Protein AF-A0A0C3DHV7-F1 (afdb_monomer_lite)

pLDDT: mean 83.17, std 14.26, range [35.5, 95.88]

Organism: NCBI:txid1036808

Structure (mmCIF, N/CA/C/O backbone):
data_AF-A0A0C3DHV7-F1
#
_entry.id   AF-A0A0C3DHV7-F1
#
loop_
_atom_site.group_PDB
_atom_site.id
_atom_site.type_symbol
_atom_site.label_atom_id
_atom_site.label_alt_id
_atom_site.label_comp_id
_atom_site.label_asym_id
_atom_site.label_entity_id
_atom_site.label_seq_id
_atom_site.pdbx_PDB_ins_code
_atom_site.Cartn_x
_atom_site.Cartn_y
_atom_site.Cartn_z
_atom_site.occupancy
_atom_site.B_iso_or_equiv
_atom_site.auth_seq_id
_atom_site.auth_comp_id
_atom_site.auth_asym_id
_atom_site.auth_atom_id
_atom_site.pdbx_PDB_model_num
ATOM 1 N N . MET A 1 1 ? -24.528 2.628 13.264 1.00 40.16 1 MET A N 1
ATOM 2 C CA . MET A 1 1 ? -23.180 2.525 12.675 1.00 40.16 1 MET A CA 1
ATOM 3 C C . MET A 1 1 ? -23.241 3.137 11.291 1.00 40.16 1 MET A C 1
ATOM 5 O O . MET A 1 1 ? -23.960 2.614 10.444 1.00 40.16 1 MET A O 1
ATOM 9 N N . SER A 1 2 ? -22.616 4.296 11.100 1.00 40.22 2 SER A N 1
ATOM 10 C CA . SER A 1 2 ? -22.527 4.951 9.790 1.00 40.22 2 SER A CA 1
ATOM 11 C C . SER A 1 2 ? -21.462 4.257 8.935 1.00 40.22 2 SER A C 1
ATOM 13 O O . SER A 1 2 ? -20.523 3.662 9.459 1.00 40.22 2 SER A O 1
ATOM 15 N N . GLU A 1 3 ? -21.585 4.313 7.608 1.00 39.56 3 GLU A N 1
ATOM 16 C CA . GLU A 1 3 ? -20.594 3.728 6.686 1.00 39.56 3 GLU A CA 1
ATOM 17 C C . GLU A 1 3 ? -19.166 4.255 6.908 1.00 39.56 3 GLU A C 1
ATOM 19 O O . GLU A 1 3 ? -18.209 3.534 6.653 1.00 39.56 3 GLU A O 1
ATOM 24 N N . SER A 1 4 ? -19.019 5.453 7.485 1.00 50.19 4 SER A N 1
ATOM 25 C CA . SER A 1 4 ? -17.737 6.073 7.847 1.00 50.19 4 SER A CA 1
ATOM 26 C C . SER A 1 4 ? -16.924 5.324 8.914 1.00 50.19 4 SER A C 1
ATOM 28 O O . SER A 1 4 ? -15.765 5.665 9.135 1.00 50.19 4 SER A O 1
ATOM 30 N N . GLU A 1 5 ? -17.508 4.337 9.600 1.00 54.03 5 GLU A N 1
ATOM 31 C CA . GLU A 1 5 ? -16.832 3.542 10.638 1.00 54.03 5 GLU A CA 1
ATOM 32 C C . GLU A 1 5 ? -16.324 2.185 10.134 1.00 54.03 5 GLU A C 1
ATOM 34 O O . GLU A 1 5 ? -15.596 1.501 10.857 1.00 54.03 5 GLU A O 1
ATOM 39 N N . ARG A 1 6 ? -16.696 1.776 8.911 1.00 60.31 6 ARG A N 1
ATOM 40 C CA . ARG A 1 6 ? -16.280 0.491 8.345 1.00 60.31 6 ARG A CA 1
ATOM 41 C C . ARG A 1 6 ? -14.975 0.650 7.558 1.00 60.31 6 ARG A C 1
ATOM 43 O O . ARG A 1 6 ? -14.976 1.329 6.538 1.00 60.31 6 ARG A O 1
ATOM 50 N N . PRO A 1 7 ? -13.869 0.017 7.993 1.00 68.25 7 PRO A N 1
ATOM 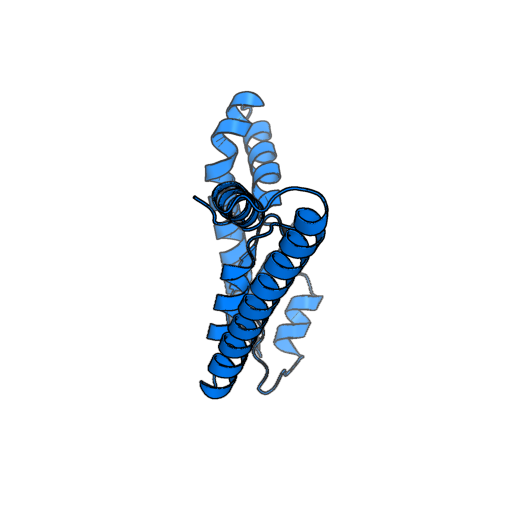51 C CA . PRO A 1 7 ? -12.610 0.069 7.255 1.00 68.25 7 PRO A CA 1
ATOM 52 C C . PRO A 1 7 ? -12.645 -0.738 5.945 1.00 68.25 7 PRO A C 1
ATOM 54 O O . PRO A 1 7 ? -11.798 -0.520 5.087 1.00 68.25 7 PRO A O 1
ATOM 57 N N . ILE A 1 8 ? -13.623 -1.638 5.790 1.00 78.50 8 ILE A N 1
ATOM 58 C CA . ILE A 1 8 ? -13.907 -2.409 4.574 1.00 78.50 8 ILE A CA 1
ATOM 59 C C . ILE A 1 8 ? -15.388 -2.242 4.243 1.00 78.50 8 ILE A C 1
ATOM 61 O O . ILE A 1 8 ? -16.237 -2.465 5.115 1.00 78.50 8 ILE A O 1
ATOM 65 N N . VAL A 1 9 ? -15.713 -1.867 3.006 1.00 82.00 9 VAL A N 1
ATOM 66 C CA . VAL A 1 9 ? -17.092 -1.834 2.515 1.00 82.00 9 VAL A CA 1
ATOM 67 C C . VAL A 1 9 ? -17.409 -3.092 1.699 1.00 82.00 9 VAL A C 1
ATOM 69 O O . VAL A 1 9 ? -16.552 -3.910 1.368 1.00 82.00 9 VAL A O 1
ATOM 72 N N . ALA A 1 10 ? -18.691 -3.290 1.385 1.00 86.25 10 ALA A N 1
ATOM 73 C CA . ALA A 1 10 ? -19.148 -4.497 0.690 1.00 86.25 10 ALA A CA 1
ATOM 74 C C . ALA A 1 10 ? -18.490 -4.688 -0.691 1.00 86.25 10 ALA A C 1
ATOM 76 O O . ALA A 1 10 ? -18.468 -5.797 -1.216 1.00 86.25 10 ALA A O 1
ATOM 77 N N . ALA A 1 11 ? -17.976 -3.613 -1.294 1.00 88.00 11 ALA A N 1
ATOM 78 C CA . ALA A 1 11 ? -17.303 -3.668 -2.582 1.00 88.00 11 ALA A CA 1
ATOM 79 C C . ALA A 1 11 ? -15.927 -4.347 -2.489 1.00 88.00 11 ALA A C 1
ATOM 81 O O . ALA A 1 11 ? -15.646 -5.217 -3.312 1.00 88.00 11 ALA A O 1
ATOM 82 N N . GLU A 1 12 ? -15.093 -4.010 -1.496 1.00 91.19 12 GLU A N 1
ATOM 83 C CA . GLU A 1 12 ? -13.788 -4.665 -1.341 1.00 91.19 12 GLU A CA 1
ATOM 84 C C . GLU A 1 12 ? -13.958 -6.133 -0.935 1.00 91.19 12 GLU A C 1
ATOM 86 O O . GLU A 1 12 ? -13.289 -7.004 -1.484 1.00 91.19 12 GLU A O 1
ATOM 91 N N . GLU A 1 13 ? -14.904 -6.440 -0.044 1.00 91.25 13 GLU A N 1
ATOM 92 C CA . GLU A 1 13 ? -15.183 -7.829 0.344 1.00 91.25 13 GLU A CA 1
ATOM 93 C C . GLU A 1 13 ? -15.666 -8.675 -0.847 1.00 91.25 13 GLU A C 1
ATOM 95 O O . GLU A 1 13 ? -15.221 -9.811 -1.027 1.00 91.25 13 GLU A O 1
ATOM 100 N N . ARG A 1 14 ? -16.529 -8.122 -1.713 1.00 93.56 14 ARG A N 1
ATOM 101 C CA . ARG A 1 14 ? -16.923 -8.790 -2.965 1.00 93.56 14 ARG A CA 1
ATOM 102 C C . ARG A 1 14 ? -15.744 -8.984 -3.900 1.00 93.56 14 ARG A C 1
ATOM 104 O O . ARG A 1 14 ? -15.621 -10.058 -4.480 1.00 93.56 14 ARG A O 1
ATOM 111 N N . PHE A 1 15 ? -14.863 -7.993 -4.028 1.00 95.25 15 PHE A N 1
ATOM 112 C CA . PHE A 1 15 ? -13.664 -8.123 -4.851 1.00 95.25 15 PHE A CA 1
ATOM 113 C C . PHE A 1 15 ? -12.835 -9.341 -4.421 1.00 95.25 15 PHE A C 1
ATOM 115 O O . PHE A 1 15 ? -12.576 -10.213 -5.245 1.00 95.25 15 PHE A O 1
ATOM 122 N N . PHE A 1 16 ? -12.513 -9.473 -3.132 1.00 95.81 16 PHE A N 1
ATOM 123 C CA . PHE A 1 16 ? -11.692 -10.586 -2.641 1.00 95.81 16 PHE A CA 1
ATOM 124 C C . PHE A 1 16 ? -12.424 -11.941 -2.583 1.00 95.81 16 PHE A C 1
ATOM 126 O O . PHE A 1 16 ? -11.785 -12.979 -2.428 1.00 95.81 16 PHE A O 1
ATOM 133 N N . ASN A 1 17 ? -13.750 -11.988 -2.744 1.00 95.25 17 ASN A N 1
ATOM 134 C CA . ASN A 1 17 ? -14.503 -13.249 -2.796 1.00 95.25 17 ASN A CA 1
ATOM 135 C C . ASN A 1 17 ? -14.878 -13.701 -4.213 1.00 95.25 17 ASN A C 1
ATOM 137 O O . ASN A 1 17 ? -14.939 -14.902 -4.486 1.00 95.25 17 ASN A O 1
ATOM 141 N N . GLU A 1 18 ? -15.137 -12.759 -5.114 1.00 95.69 18 GLU A N 1
ATOM 142 C CA . GLU A 1 18 ? -15.706 -13.030 -6.437 1.00 95.69 18 GLU A CA 1
ATOM 143 C C . GLU A 1 18 ? -14.690 -12.809 -7.566 1.00 95.69 18 GLU A C 1
ATOM 145 O O . GLU A 1 18 ? -14.760 -13.490 -8.591 1.00 95.69 18 GLU A O 1
ATOM 150 N N . CYS A 1 19 ? -13.722 -11.903 -7.389 1.00 93.50 19 CYS A N 1
ATOM 151 C CA . CYS A 1 19 ? -12.742 -11.573 -8.419 1.00 93.50 19 CYS A CA 1
ATOM 152 C C . CYS A 1 19 ? -11.520 -12.495 -8.335 1.00 93.50 19 CYS A C 1
ATOM 154 O O . CYS A 1 19 ? -10.626 -12.309 -7.513 1.00 93.50 19 CYS A O 1
ATOM 156 N N . ASN A 1 20 ? -11.455 -13.479 -9.230 1.00 91.19 20 ASN A N 1
ATOM 157 C CA . ASN A 1 20 ? -10.245 -14.270 -9.409 1.00 91.19 20 ASN A CA 1
ATOM 158 C C . ASN A 1 20 ? -9.230 -13.490 -10.253 1.00 91.19 20 ASN A C 1
ATOM 160 O O . ASN A 1 20 ? -9.362 -13.422 -11.476 1.00 91.19 20 ASN A O 1
ATOM 164 N N . THR A 1 21 ? -8.191 -12.951 -9.619 1.00 88.75 21 THR A N 1
ATOM 165 C CA . THR A 1 21 ? -7.087 -12.268 -10.315 1.00 88.75 21 THR A CA 1
ATOM 166 C C . THR A 1 21 ? -6.077 -13.234 -10.946 1.00 88.75 21 THR A C 1
ATOM 168 O O . THR A 1 21 ? -5.085 -12.800 -11.535 1.00 88.75 21 THR A O 1
ATOM 171 N N . ALA A 1 22 ? -6.345 -14.543 -10.869 1.00 88.38 22 ALA A N 1
ATOM 172 C CA . ALA A 1 22 ? -5.512 -15.631 -11.357 1.00 88.38 22 ALA A CA 1
ATOM 173 C C . ALA A 1 22 ? -4.084 -15.558 -10.796 1.00 88.38 22 ALA A C 1
ATOM 175 O O . ALA A 1 22 ? -3.847 -15.971 -9.666 1.00 88.38 22 ALA A O 1
ATOM 176 N N . HIS A 1 23 ? -3.144 -15.035 -11.581 1.00 85.56 23 HIS A N 1
ATOM 177 C CA . HIS A 1 23 ? -1.726 -14.950 -11.223 1.00 85.56 23 HIS A CA 1
ATOM 178 C C . HIS A 1 23 ? -1.280 -13.531 -10.851 1.00 85.56 23 HIS A C 1
ATOM 180 O O . HIS A 1 23 ? -0.103 -13.313 -10.584 1.00 85.56 23 HIS A O 1
ATOM 186 N N . VAL A 1 24 ? -2.193 -12.554 -10.847 1.00 90.50 24 VAL A N 1
ATOM 187 C CA . VAL A 1 24 ? -1.869 -11.172 -10.479 1.00 90.50 24 VAL A CA 1
ATOM 188 C C . VAL A 1 24 ? -2.059 -10.999 -8.967 1.00 90.50 24 VAL A C 1
ATOM 190 O O . VAL A 1 24 ? -3.200 -11.080 -8.497 1.00 90.50 24 VAL A O 1
ATOM 193 N N . PRO A 1 25 ? -0.985 -10.757 -8.187 1.00 93.44 25 PRO A N 1
ATOM 194 C CA . PRO A 1 25 ? -1.104 -10.528 -6.755 1.00 93.44 25 PRO A CA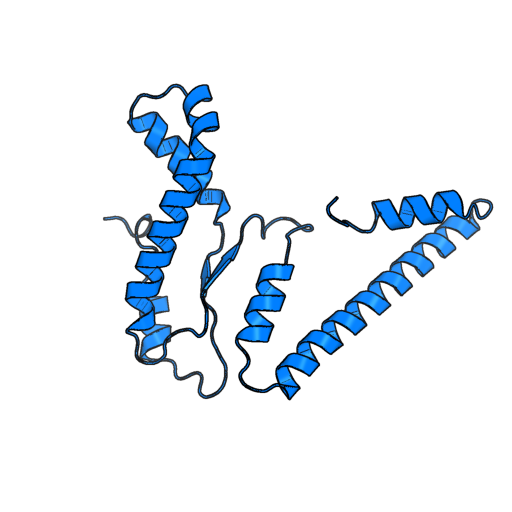 1
ATOM 195 C C . PRO A 1 25 ? -1.785 -9.185 -6.488 1.00 93.44 25 PRO A C 1
ATOM 197 O O . PRO A 1 25 ? -1.534 -8.191 -7.171 1.00 93.44 25 PRO A O 1
ATOM 200 N N . VAL A 1 26 ? -2.629 -9.148 -5.460 1.00 95.50 26 VAL A N 1
ATOM 201 C CA . VAL A 1 26 ? -3.285 -7.921 -5.000 1.00 95.50 26 VAL A CA 1
ATOM 202 C C . VAL A 1 26 ? -2.718 -7.544 -3.644 1.00 95.50 26 VAL A C 1
ATOM 204 O O . VAL A 1 26 ? -2.672 -8.376 -2.743 1.00 95.50 26 VAL A O 1
ATOM 207 N N . ILE A 1 27 ? -2.314 -6.288 -3.489 1.00 95.81 27 ILE A N 1
ATOM 208 C CA . ILE A 1 27 ? -1.934 -5.710 -2.198 1.00 95.81 27 ILE A CA 1
ATOM 209 C C . ILE A 1 27 ? -3.034 -4.764 -1.726 1.00 95.81 27 ILE A C 1
ATOM 211 O O . ILE A 1 27 ? -3.623 -4.034 -2.524 1.00 95.81 27 ILE A O 1
ATOM 215 N N . VAL A 1 28 ? -3.314 -4.762 -0.427 1.00 95.06 28 VAL A N 1
ATOM 216 C CA . VAL A 1 28 ? -4.249 -3.809 0.178 1.00 95.06 28 VAL A CA 1
ATOM 217 C C . VAL A 1 28 ? -3.475 -2.579 0.613 1.00 95.06 28 VAL A C 1
ATOM 219 O O . VAL A 1 28 ? -2.572 -2.664 1.444 1.00 95.06 28 VAL A O 1
ATOM 222 N N . LEU A 1 29 ? -3.853 -1.425 0.067 1.00 92.88 29 LEU A N 1
ATOM 223 C CA . LEU A 1 29 ? -3.253 -0.144 0.408 1.00 92.88 29 LEU A CA 1
ATOM 224 C C . LEU A 1 29 ? -4.215 0.684 1.261 1.00 92.88 29 LEU A C 1
ATOM 226 O O . LEU A 1 29 ? -5.228 1.186 0.771 1.00 92.88 29 LEU A O 1
ATOM 230 N N . LEU A 1 30 ? -3.872 0.874 2.532 1.00 90.50 30 LEU A N 1
ATOM 231 C CA . LEU A 1 30 ? -4.565 1.812 3.400 1.00 90.50 30 LEU A CA 1
ATOM 232 C C . LEU A 1 30 ? -4.057 3.217 3.088 1.00 90.50 30 LEU A C 1
ATOM 234 O O . LEU A 1 30 ? -2.949 3.607 3.466 1.00 90.50 30 LEU A O 1
ATOM 238 N N . THR A 1 31 ? -4.889 3.967 2.375 1.00 84.44 31 THR A N 1
ATOM 239 C CA . THR A 1 31 ? -4.632 5.376 2.083 1.00 84.44 31 THR A CA 1
ATOM 240 C C . THR A 1 31 ? -5.072 6.252 3.258 1.00 84.44 31 THR A C 1
ATOM 242 O O . THR A 1 31 ? -5.996 5.901 3.992 1.00 84.44 31 THR A O 1
ATOM 245 N N . LYS A 1 32 ? -4.432 7.417 3.418 1.00 82.19 32 LYS A N 1
ATOM 246 C CA . LYS A 1 32 ? -4.746 8.413 4.461 1.00 82.19 32 LYS A CA 1
ATOM 247 C C . LYS A 1 32 ? -4.483 7.931 5.890 1.00 82.19 32 LYS A C 1
ATOM 249 O O . LYS A 1 32 ? -5.243 8.251 6.803 1.00 82.19 32 LYS A O 1
ATOM 254 N N . ALA A 1 33 ? -3.403 7.188 6.114 1.00 82.19 33 ALA A N 1
ATOM 255 C CA . ALA A 1 33 ? -3.015 6.806 7.472 1.00 82.19 33 ALA A CA 1
ATOM 256 C C . ALA A 1 33 ? -2.718 8.024 8.374 1.00 82.19 33 ALA A C 1
ATOM 258 O O . ALA A 1 33 ? -2.901 7.957 9.587 1.00 82.19 33 ALA A O 1
ATOM 259 N N . ASP A 1 34 ? -2.376 9.172 7.786 1.00 83.25 34 ASP A N 1
ATOM 260 C CA . ASP A 1 34 ? -2.271 10.473 8.455 1.00 83.25 34 ASP A CA 1
ATOM 261 C C . ASP A 1 34 ? -3.601 10.985 9.039 1.00 83.25 34 ASP A C 1
ATOM 263 O O . ASP A 1 34 ? -3.599 11.740 10.009 1.00 83.25 34 ASP A O 1
ATOM 267 N N . ALA A 1 35 ? -4.754 10.518 8.547 1.00 85.50 35 ALA A N 1
ATOM 268 C CA . ALA A 1 35 ? -6.049 10.865 9.136 1.00 85.50 35 ALA A CA 1
ATOM 269 C C . ALA A 1 35 ? -6.251 10.269 10.544 1.00 85.50 35 ALA A C 1
ATOM 271 O O . ALA A 1 35 ? -7.111 10.743 11.293 1.00 85.50 35 ALA A O 1
ATOM 272 N N . MET A 1 36 ? -5.460 9.258 10.931 1.00 88.69 36 MET A N 1
ATOM 273 C CA . MET A 1 36 ? -5.550 8.641 12.260 1.00 88.69 36 MET A CA 1
ATOM 274 C C . MET A 1 36 ? -5.159 9.612 13.373 1.00 88.69 36 MET A C 1
ATOM 276 O O . MET A 1 36 ? -5.705 9.517 14.468 1.00 88.69 36 MET A O 1
ATOM 280 N N . GLU A 1 37 ? -4.294 10.589 13.091 1.00 88.62 37 GLU A N 1
ATOM 281 C CA . GLU A 1 37 ? -3.929 11.631 14.054 1.00 88.62 37 GLU A CA 1
ATOM 282 C C . GLU A 1 37 ? -5.117 12.544 14.370 1.00 88.62 37 GLU A C 1
ATOM 284 O O . GLU A 1 37 ? -5.423 12.784 15.535 1.00 88.62 37 GLU A O 1
ATOM 289 N N . GLY A 1 38 ? -5.871 12.966 13.351 1.00 88.50 38 GLY A N 1
ATOM 290 C CA . GLY A 1 38 ? -7.099 13.740 13.554 1.00 88.50 38 GLY A CA 1
ATOM 291 C C . GLY A 1 38 ? -8.144 12.974 14.372 1.00 88.50 38 GLY A C 1
ATOM 292 O O . GLY A 1 38 ? -8.781 13.544 15.259 1.00 88.50 38 GLY A O 1
ATOM 293 N N . LYS A 1 39 ? -8.275 11.664 14.127 1.00 88.50 39 LYS A N 1
ATOM 294 C CA . LYS A 1 39 ? -9.160 10.788 14.907 1.00 88.50 39 LYS A CA 1
ATOM 295 C C . LYS A 1 39 ? -8.693 10.643 16.359 1.00 88.50 39 LYS A C 1
ATOM 297 O O . LYS A 1 39 ? -9.521 10.725 17.261 1.00 88.50 39 LYS A O 1
ATOM 302 N N . ALA A 1 40 ? -7.390 10.476 16.582 1.00 92.19 40 ALA A N 1
ATOM 303 C CA . ALA A 1 40 ? -6.796 10.401 17.913 1.00 92.19 40 ALA A CA 1
ATOM 304 C C . ALA A 1 40 ? -7.006 11.698 18.709 1.00 92.19 40 ALA A C 1
ATOM 306 O O . ALA A 1 40 ? -7.415 11.646 19.865 1.00 92.19 40 ALA A O 1
ATOM 307 N N . ILE A 1 41 ? -6.810 12.864 18.079 1.00 92.06 41 ILE A N 1
ATOM 308 C CA . ILE A 1 41 ? -7.103 14.163 18.703 1.00 92.06 41 ILE A CA 1
ATOM 309 C C . ILE A 1 41 ? -8.575 14.231 19.117 1.00 92.06 41 ILE A C 1
ATOM 311 O O . ILE A 1 41 ? -8.862 14.632 20.241 1.00 92.06 41 ILE A O 1
ATOM 315 N N . GLY A 1 42 ? -9.500 13.830 18.237 1.00 92.00 42 GLY A N 1
ATOM 316 C CA . GLY A 1 42 ? -10.931 13.787 18.549 1.00 92.00 42 GLY A CA 1
ATOM 317 C C . GLY A 1 42 ? -11.237 12.936 19.783 1.00 92.00 42 GLY A C 1
ATOM 318 O O . GLY A 1 42 ? -11.878 13.420 20.709 1.00 92.00 42 GLY A O 1
ATOM 319 N N . GLN A 1 43 ? -10.690 11.719 19.849 1.00 92.62 43 GLN A N 1
ATOM 320 C CA . GLN A 1 43 ? -10.877 10.824 20.998 1.00 92.62 43 GLN A CA 1
ATOM 321 C C . GLN A 1 43 ? -10.331 11.417 22.304 1.00 92.62 43 GLN A C 1
ATOM 323 O O . GLN A 1 43 ? -11.044 11.461 23.301 1.00 92.62 43 GLN A O 1
ATOM 328 N N . LEU A 1 44 ? -9.110 11.960 22.293 1.00 93.75 44 LEU A N 1
ATOM 329 C CA . LEU A 1 44 ? -8.518 12.596 23.479 1.00 93.75 44 LEU A CA 1
ATOM 330 C C . LEU A 1 44 ? -9.320 13.826 23.936 1.00 93.75 44 LEU A C 1
ATOM 332 O O . LEU A 1 44 ? -9.425 14.108 25.130 1.00 93.75 44 LEU A O 1
ATOM 336 N N . ARG A 1 45 ? -9.909 14.570 22.992 1.00 94.50 45 ARG A N 1
ATOM 337 C CA . ARG A 1 45 ? -10.798 15.702 23.291 1.00 94.50 45 ARG A CA 1
ATOM 338 C C . ARG A 1 45 ? -12.095 15.249 23.951 1.00 94.50 45 ARG A C 1
ATOM 340 O O . ARG A 1 45 ? -12.529 15.906 24.897 1.00 94.50 45 ARG A O 1
ATOM 347 N N . ASP A 1 46 ? -12.674 14.150 23.483 1.00 94.06 46 ASP A N 1
ATOM 348 C CA . ASP A 1 46 ? -13.887 13.559 24.057 1.00 94.06 46 ASP A CA 1
ATOM 349 C C . ASP A 1 46 ? -13.631 12.993 25.468 1.00 94.06 46 ASP A C 1
ATOM 351 O O . ASP A 1 46 ? -14.510 13.046 26.327 1.00 94.06 46 ASP A O 1
ATOM 355 N N . GLU A 1 47 ? -12.399 12.555 25.751 1.00 93.00 47 GLU A N 1
ATOM 356 C CA . GLU A 1 47 ? -11.919 12.170 27.090 1.00 93.00 47 GLU A CA 1
ATOM 357 C C . GLU A 1 47 ? -11.639 13.371 28.020 1.00 93.00 47 GLU A C 1
ATOM 359 O O . GLU A 1 47 ? -11.280 13.199 29.186 1.00 93.00 47 GLU A O 1
ATOM 364 N N . GLY A 1 48 ? -11.831 14.604 27.536 1.00 92.31 48 GLY A N 1
ATOM 365 C CA . GLY A 1 48 ? -11.722 15.835 28.325 1.00 92.31 48 GLY A CA 1
ATOM 366 C C . GLY A 1 48 ? -10.345 16.503 28.297 1.00 92.31 48 GLY A C 1
ATOM 367 O O . GLY A 1 48 ? -10.147 17.517 28.971 1.00 92.31 48 GLY A O 1
ATOM 368 N N . MET A 1 49 ? -9.400 15.992 27.506 1.00 93.88 49 MET A N 1
ATOM 369 C CA . MET A 1 49 ? -8.059 16.564 27.391 1.00 93.88 49 MET A CA 1
ATOM 370 C C . MET A 1 49 ? -8.094 17.934 26.685 1.00 93.88 49 MET A C 1
ATOM 372 O O . MET A 1 49 ? -8.879 18.182 25.756 1.00 93.88 49 MET A O 1
ATOM 376 N N . GLN A 1 50 ? -7.238 18.875 27.102 1.00 94.69 50 GLN A N 1
ATOM 377 C CA . GLN A 1 50 ? -7.142 20.166 26.413 1.00 94.69 50 GLN A CA 1
ATOM 378 C C . GLN A 1 50 ? -6.543 19.992 25.015 1.00 94.69 50 GLN A C 1
ATOM 380 O O . GLN A 1 50 ? -5.723 19.111 24.793 1.00 94.69 50 GLN A O 1
ATOM 385 N N . MET A 1 51 ? -6.897 20.864 24.062 1.00 92.38 51 MET A N 1
ATOM 386 C CA . MET A 1 51 ? -6.451 20.732 22.663 1.00 92.38 51 MET A CA 1
ATOM 387 C C . MET A 1 51 ? -4.931 20.586 22.521 1.00 92.38 51 MET A C 1
ATOM 389 O O . MET A 1 51 ? -4.456 19.755 21.755 1.00 92.38 51 MET A O 1
ATOM 393 N N . LYS A 1 52 ? -4.165 21.369 23.287 1.00 92.88 52 LYS A N 1
ATOM 394 C CA . LYS A 1 52 ? -2.701 21.331 23.250 1.00 92.88 52 LYS A CA 1
ATOM 395 C C . LYS A 1 52 ? -2.142 19.995 23.751 1.00 92.88 52 LYS A C 1
ATOM 397 O O . LYS A 1 52 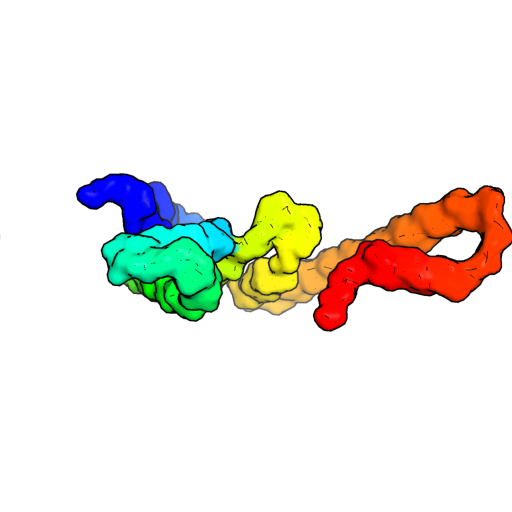? -1.199 19.477 23.169 1.00 92.88 52 LYS A O 1
ATOM 402 N N . GLU A 1 53 ? -2.721 19.449 24.814 1.00 90.69 53 GLU A N 1
ATOM 403 C CA . GLU A 1 53 ? -2.335 18.151 25.377 1.00 90.69 53 GLU A CA 1
ATOM 404 C C . GLU A 1 53 ? -2.749 17.010 24.439 1.00 90.69 53 GLU A C 1
ATOM 406 O O . GLU A 1 53 ? -1.943 16.126 24.159 1.00 90.69 53 GLU A O 1
ATOM 411 N N . ALA A 1 54 ? -3.952 17.092 23.860 1.00 92.00 54 ALA A N 1
ATOM 412 C CA . ALA A 1 54 ? -4.464 16.125 22.897 1.00 92.00 54 ALA A CA 1
ATOM 413 C C . ALA A 1 54 ? -3.573 16.042 21.650 1.00 92.00 54 ALA A C 1
ATOM 415 O O . ALA A 1 54 ? -3.225 14.950 21.223 1.00 92.00 54 ALA A O 1
ATOM 416 N N . MET A 1 55 ? -3.135 17.181 21.101 1.00 90.75 55 MET A N 1
ATOM 417 C CA . MET A 1 55 ? -2.184 17.204 19.982 1.00 90.75 55 MET A CA 1
ATOM 418 C C . MET A 1 55 ? -0.842 16.546 20.334 1.00 90.75 55 MET A C 1
ATOM 420 O O . MET A 1 55 ? -0.282 15.831 19.512 1.00 90.75 55 MET A O 1
ATOM 424 N N . LEU A 1 56 ? -0.329 16.756 21.551 1.00 91.06 56 LEU A N 1
ATOM 425 C CA . LEU A 1 56 ? 0.935 16.152 21.990 1.00 91.06 56 LEU A CA 1
ATOM 426 C C . LEU A 1 56 ? 0.819 14.633 22.192 1.00 91.06 56 LEU A C 1
ATOM 428 O O . LEU A 1 56 ? 1.772 13.907 21.919 1.00 91.06 56 LEU A O 1
ATOM 432 N N . GLY A 1 57 ? -0.336 14.154 22.663 1.00 88.44 57 GLY A N 1
ATOM 433 C CA . GLY A 1 57 ? -0.607 12.730 22.881 1.00 88.44 57 GLY A CA 1
ATOM 434 C C . GLY A 1 57 ? -1.106 11.972 21.646 1.00 88.44 57 GLY A C 1
ATOM 435 O O . GLY A 1 57 ? -1.054 10.745 21.623 1.00 88.44 57 GLY A O 1
ATOM 436 N N . ALA A 1 58 ? -1.572 12.672 20.608 1.00 91.69 58 ALA A N 1
ATOM 437 C CA . ALA A 1 58 ? -2.273 12.060 19.481 1.00 91.69 58 ALA A CA 1
ATOM 438 C C . ALA A 1 58 ? -1.426 11.064 18.688 1.00 91.69 58 ALA A C 1
ATOM 440 O O . ALA A 1 58 ? -1.966 10.080 18.193 1.00 91.69 58 ALA A O 1
ATOM 441 N N . GLY A 1 59 ? -0.114 11.283 18.578 1.00 90.19 59 GLY A N 1
ATOM 442 C CA . GLY A 1 59 ? 0.755 10.438 17.757 1.00 90.19 59 GLY A CA 1
ATOM 443 C C . GLY A 1 59 ? 0.775 8.969 18.197 1.00 90.19 59 GLY A C 1
ATOM 444 O O . GLY A 1 59 ? 0.648 8.074 17.362 1.00 90.19 59 GLY A O 1
ATOM 445 N N . SER A 1 60 ? 0.887 8.696 19.502 1.00 89.94 60 SER A N 1
ATOM 446 C CA . SER A 1 60 ? 0.916 7.316 20.013 1.00 89.94 60 SER A CA 1
ATOM 447 C C . SER A 1 60 ? -0.439 6.625 19.857 1.00 89.94 60 SER A C 1
ATOM 449 O O . SER A 1 60 ? -0.497 5.477 19.413 1.00 89.94 60 SER A O 1
ATOM 451 N N . LEU A 1 61 ? -1.526 7.342 20.148 1.00 92.06 61 LEU A N 1
ATOM 452 C CA . LEU A 1 61 ? -2.884 6.839 19.972 1.00 92.06 61 LEU A CA 1
ATOM 453 C C . LEU A 1 61 ? -3.205 6.605 18.487 1.00 92.06 61 LEU A C 1
ATOM 455 O O . LEU A 1 61 ? -3.797 5.589 18.140 1.00 92.06 61 LEU A O 1
ATOM 459 N N . ALA A 1 62 ? -2.750 7.473 17.584 1.00 91.31 62 ALA A N 1
ATOM 460 C CA . ALA A 1 62 ? -2.931 7.306 16.143 1.00 91.31 62 ALA A CA 1
ATOM 461 C C . ALA A 1 62 ? -2.286 6.013 15.624 1.00 91.31 62 ALA A C 1
ATOM 463 O O . ALA A 1 62 ? -2.893 5.306 14.819 1.00 91.31 62 ALA A O 1
ATOM 464 N N . ILE A 1 63 ? -1.091 5.667 16.117 1.00 91.00 63 ILE A N 1
ATOM 465 C CA . ILE A 1 63 ? -0.415 4.401 15.790 1.00 91.00 63 ILE A CA 1
ATOM 466 C C . ILE A 1 63 ? -1.233 3.202 16.290 1.00 91.00 63 ILE A C 1
ATOM 468 O O . ILE A 1 63 ? -1.381 2.216 15.565 1.00 91.00 63 ILE A O 1
ATOM 472 N N . GLN A 1 64 ? -1.793 3.283 17.501 1.00 91.62 64 GLN A N 1
ATOM 473 C CA . GLN A 1 64 ? -2.650 2.228 18.055 1.00 91.62 64 GLN A CA 1
ATOM 474 C C . GLN A 1 64 ? -3.929 2.054 17.232 1.00 91.62 64 GLN A C 1
ATOM 476 O O . GLN A 1 64 ? -4.220 0.942 16.791 1.00 91.62 64 GLN A O 1
ATOM 481 N N . ILE A 1 65 ? -4.635 3.150 16.935 1.00 90.56 65 ILE A N 1
ATOM 482 C CA . ILE A 1 65 ? -5.833 3.144 16.086 1.00 90.56 65 ILE A CA 1
ATOM 483 C C . ILE A 1 65 ? -5.512 2.529 14.720 1.00 90.56 65 ILE A C 1
ATOM 485 O O . ILE A 1 65 ? -6.264 1.686 14.232 1.00 90.56 65 ILE A O 1
ATOM 489 N N . LEU A 1 66 ? -4.397 2.927 14.099 1.00 91.00 66 LEU A N 1
ATOM 490 C CA . LEU A 1 66 ? -3.983 2.398 12.802 1.00 91.00 66 LEU A CA 1
ATOM 491 C C . LEU A 1 66 ? -3.727 0.887 12.864 1.00 91.00 66 LEU A C 1
ATOM 493 O O . LEU A 1 66 ? -4.198 0.153 11.997 1.00 91.00 66 LEU A O 1
ATOM 497 N N . SER A 1 67 ? -3.024 0.419 13.897 1.00 91.56 67 SER A N 1
ATOM 498 C CA . SER A 1 67 ? -2.768 -1.007 14.122 1.00 91.56 67 SER A CA 1
ATOM 499 C C . SER A 1 67 ? -4.069 -1.799 14.268 1.00 91.56 67 SER A C 1
ATOM 501 O O . SER A 1 67 ? -4.257 -2.817 13.602 1.00 91.56 67 SER A O 1
ATOM 503 N N . GLU A 1 68 ? -5.020 -1.302 15.062 1.00 90.62 68 GLU A N 1
ATOM 504 C CA . GLU A 1 68 ? -6.334 -1.931 15.219 1.00 90.62 68 GLU A CA 1
ATOM 505 C C . GLU A 1 68 ? -7.125 -1.984 13.911 1.00 90.62 68 GLU A C 1
ATOM 507 O O . GLU A 1 68 ? -7.768 -2.993 13.614 1.00 90.62 68 GLU A O 1
ATOM 512 N N . VAL A 1 69 ? -7.085 -0.909 13.121 1.00 89.62 69 VAL A N 1
ATOM 513 C CA . VAL A 1 69 ? -7.733 -0.859 11.806 1.00 89.62 69 VAL A CA 1
ATOM 514 C C . VAL A 1 69 ? -7.110 -1.891 10.867 1.00 89.62 69 VAL A C 1
ATOM 516 O O . VAL A 1 69 ? -7.845 -2.670 10.264 1.00 89.62 69 VAL A O 1
ATOM 519 N N . ILE A 1 70 ? -5.778 -1.958 10.786 1.00 90.81 70 ILE A N 1
ATOM 520 C CA . ILE A 1 70 ? -5.071 -2.943 9.954 1.00 90.81 70 ILE A CA 1
ATOM 521 C C . ILE A 1 70 ? -5.408 -4.369 10.397 1.00 90.81 70 ILE A C 1
ATOM 523 O O . ILE A 1 70 ? -5.687 -5.214 9.550 1.00 90.81 70 ILE A O 1
ATOM 527 N N . MET A 1 71 ? -5.430 -4.646 11.704 1.00 91.50 71 MET A N 1
ATOM 528 C CA . MET A 1 71 ? -5.799 -5.967 12.221 1.00 91.50 71 MET A CA 1
ATOM 529 C C . MET A 1 71 ? -7.234 -6.347 11.851 1.00 91.50 71 MET A C 1
ATOM 531 O O . MET A 1 71 ? -7.472 -7.473 11.424 1.00 91.50 71 MET A O 1
ATOM 535 N N . LYS A 1 72 ? -8.191 -5.418 11.964 1.00 90.62 72 LYS A N 1
ATOM 536 C CA . LYS A 1 72 ? -9.582 -5.658 11.544 1.00 90.62 72 LYS A CA 1
ATOM 537 C C . LYS A 1 72 ? -9.670 -5.973 10.055 1.00 90.62 72 LYS A C 1
ATOM 539 O O . LYS A 1 72 ? -10.364 -6.915 9.689 1.00 90.62 72 LYS A O 1
ATOM 544 N N . ILE A 1 73 ? -8.942 -5.224 9.226 1.00 92.06 73 ILE A N 1
ATOM 545 C CA . ILE A 1 73 ? -8.911 -5.442 7.778 1.00 92.06 73 ILE A CA 1
ATOM 546 C C . ILE A 1 73 ? -8.334 -6.824 7.452 1.00 92.06 73 ILE A C 1
ATOM 548 O O . ILE A 1 73 ? -8.951 -7.579 6.707 1.00 92.06 73 ILE A O 1
ATOM 552 N N . ARG A 1 74 ? -7.190 -7.177 8.051 1.00 93.69 74 ARG A N 1
ATOM 553 C CA . ARG A 1 74 ? -6.548 -8.491 7.883 1.00 93.69 74 ARG A CA 1
ATOM 554 C C . ARG A 1 74 ? -7.482 -9.631 8.272 1.00 93.69 74 ARG A C 1
ATOM 556 O O . ARG A 1 74 ? -7.745 -10.508 7.461 1.00 93.69 74 ARG A O 1
ATOM 563 N N . ASN A 1 75 ? -8.078 -9.558 9.463 1.00 91.50 75 ASN A N 1
ATOM 564 C CA . ASN A 1 75 ? -9.005 -10.580 9.955 1.00 91.50 75 ASN A CA 1
ATOM 565 C C . ASN A 1 75 ? -10.203 -10.813 9.020 1.00 91.50 75 ASN A C 1
ATOM 567 O O . ASN A 1 75 ? -10.748 -11.913 8.995 1.00 91.50 75 ASN A O 1
ATOM 571 N N . GLN A 1 76 ? -10.634 -9.786 8.285 1.00 91.88 76 GLN A N 1
ATOM 572 C CA . GLN A 1 76 ? -11.727 -9.895 7.320 1.00 91.88 76 GLN A CA 1
ATOM 573 C C . GLN A 1 76 ? -11.252 -10.441 5.966 1.00 91.88 76 GLN A C 1
ATOM 575 O O . GLN A 1 76 ? -11.865 -11.361 5.427 1.00 91.88 76 GLN A O 1
ATOM 580 N N . LEU A 1 77 ? -10.167 -9.898 5.410 1.00 94.75 77 LEU A N 1
ATOM 581 C CA . LEU A 1 77 ? -9.739 -10.212 4.043 1.00 94.75 77 LEU A CA 1
ATOM 582 C C . LEU A 1 77 ? -8.903 -11.487 3.927 1.00 94.75 77 LEU A C 1
ATOM 584 O O . LEU A 1 77 ? -8.987 -12.159 2.902 1.00 94.75 77 LEU A O 1
ATOM 588 N N . ASP A 1 78 ? -8.169 -11.874 4.970 1.00 94.69 78 ASP A N 1
ATOM 589 C CA . ASP A 1 78 ? -7.391 -13.122 4.971 1.00 94.69 78 ASP A CA 1
ATOM 590 C C . ASP A 1 78 ? -8.299 -14.366 4.905 1.00 94.69 78 ASP A C 1
ATOM 592 O O . ASP A 1 78 ? -7.866 -15.432 4.472 1.00 94.69 78 ASP A O 1
ATOM 596 N N . GLY A 1 79 ? -9.569 -14.234 5.307 1.00 92.75 79 GLY A N 1
ATOM 597 C CA . GLY A 1 79 ? -10.579 -15.293 5.218 1.00 92.75 79 GLY A CA 1
ATOM 598 C C . GLY A 1 79 ? -11.334 -15.352 3.885 1.00 92.75 79 GLY A C 1
ATOM 599 O O . GLY A 1 79 ? -12.162 -16.245 3.699 1.00 92.75 79 GLY A O 1
ATOM 600 N N . CYS A 1 80 ? -11.096 -14.408 2.972 1.00 94.81 80 CYS A N 1
ATOM 601 C CA . CYS A 1 80 ? -11.779 -14.356 1.682 1.00 94.81 80 CYS A CA 1
ATOM 602 C C . CYS A 1 80 ? -11.250 -15.426 0.715 1.00 94.81 80 CYS A C 1
ATOM 604 O O . CYS A 1 80 ? -10.148 -15.951 0.869 1.00 94.81 80 CYS A O 1
ATOM 606 N N . LYS A 1 81 ? -12.035 -15.744 -0.323 1.00 95.88 81 LYS A N 1
ATOM 607 C CA . LYS A 1 81 ? -11.675 -16.778 -1.313 1.00 95.88 81 LYS A CA 1
ATOM 608 C C . LYS A 1 81 ? -10.360 -16.485 -2.050 1.00 95.88 81 LYS A C 1
ATOM 610 O O . LYS A 1 81 ? -9.628 -17.414 -2.388 1.00 95.88 81 LYS A O 1
ATOM 615 N N . TYR A 1 82 ? -10.085 -15.213 -2.309 1.00 95.69 82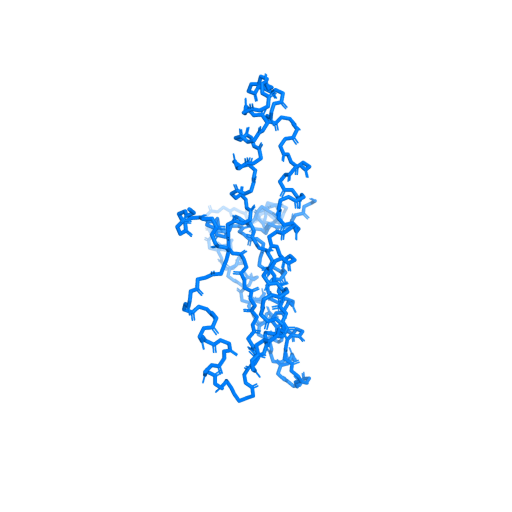 TYR A N 1
ATOM 616 C CA . TYR A 1 82 ? -8.877 -14.712 -2.954 1.00 95.69 82 TYR A CA 1
ATOM 617 C C . TYR A 1 82 ? -8.241 -13.677 -2.019 1.00 95.69 82 TYR A C 1
ATOM 619 O O . TYR A 1 82 ? -8.489 -12.490 -2.192 1.00 95.69 82 TYR A O 1
ATOM 627 N N . PRO A 1 83 ? -7.486 -14.083 -0.986 1.00 95.19 83 PRO A N 1
ATOM 628 C CA . PRO A 1 83 ? -6.932 -13.140 -0.020 1.00 95.19 83 PRO A CA 1
ATOM 629 C C . PRO A 1 83 ? -5.831 -12.272 -0.655 1.00 95.19 83 PRO A C 1
ATOM 631 O O . PRO A 1 83 ? -5.154 -12.709 -1.594 1.00 95.19 83 PRO A O 1
ATOM 634 N N . PRO A 1 84 ? -5.616 -11.043 -0.157 1.00 95.69 84 PRO A N 1
ATOM 635 C CA . PRO A 1 84 ? -4.516 -10.203 -0.611 1.00 95.69 84 PRO A CA 1
ATOM 636 C C . PRO A 1 84 ? -3.157 -10.795 -0.221 1.00 95.69 84 PRO A C 1
ATOM 638 O O . PRO A 1 84 ? -3.009 -11.506 0.771 1.00 95.69 84 PRO A O 1
ATOM 641 N N . LYS A 1 85 ? -2.136 -10.459 -1.007 1.00 95.81 85 LYS A N 1
ATOM 642 C CA . LYS A 1 85 ? -0.758 -10.915 -0.818 1.00 95.81 85 LYS A CA 1
ATOM 643 C C . LYS A 1 85 ? -0.057 -10.193 0.330 1.00 95.81 85 LYS A C 1
ATOM 645 O O . LYS A 1 85 ? 0.763 -10.792 1.018 1.00 95.81 85 LYS A O 1
ATOM 650 N N . ASP A 1 86 ? -0.355 -8.907 0.502 1.00 95.81 86 ASP A N 1
ATOM 651 C CA . ASP A 1 86 ? 0.231 -8.073 1.546 1.00 95.81 86 ASP A CA 1
ATOM 652 C C . ASP A 1 86 ? -0.656 -6.852 1.847 1.00 95.81 86 ASP A C 1
ATOM 654 O O . ASP A 1 86 ? -1.579 -6.522 1.094 1.00 95.81 86 ASP A O 1
ATOM 658 N N . TYR A 1 87 ? -0.352 -6.173 2.950 1.00 94.94 87 TYR A N 1
ATOM 659 C CA . TYR A 1 87 ? -1.043 -4.986 3.432 1.00 94.94 87 TYR A CA 1
ATOM 660 C C . TYR A 1 87 ? -0.032 -3.885 3.710 1.00 94.94 87 TYR A C 1
ATOM 662 O O . TYR A 1 87 ? 0.889 -4.064 4.509 1.00 94.94 87 TYR A O 1
ATOM 670 N N . LEU A 1 88 ? -0.257 -2.713 3.129 1.00 94.50 88 LEU A N 1
ATOM 671 C CA . LEU A 1 88 ? 0.587 -1.548 3.328 1.00 94.50 88 LEU A CA 1
ATOM 672 C C . LEU A 1 88 ? -0.246 -0.352 3.773 1.00 94.50 88 LEU A C 1
ATOM 674 O O . LEU A 1 88 ? -1.311 -0.075 3.232 1.00 94.50 88 LEU A O 1
ATOM 678 N N . SER A 1 89 ? 0.278 0.388 4.743 1.00 92.12 89 SER A N 1
ATOM 679 C CA . SER A 1 89 ? -0.269 1.672 5.163 1.00 92.12 89 SER A CA 1
ATOM 680 C C . SER A 1 89 ? 0.622 2.798 4.665 1.00 92.12 89 SER A C 1
ATOM 682 O O . SER A 1 89 ? 1.838 2.745 4.847 1.00 92.12 89 SER A O 1
ATOM 684 N N . MET A 1 90 ? 0.021 3.826 4.070 1.00 90.12 90 MET A N 1
ATOM 685 C CA . MET A 1 90 ? 0.744 4.993 3.572 1.00 90.12 90 MET A CA 1
ATOM 686 C C . MET A 1 90 ? 0.126 6.304 4.057 1.00 90.12 90 MET A C 1
ATOM 688 O O . MET A 1 90 ? -1.095 6.475 4.098 1.00 90.12 90 MET A O 1
ATOM 692 N N . SER A 1 91 ? 1.008 7.251 4.369 1.00 86.75 91 SER A N 1
ATOM 693 C CA . SER A 1 91 ? 0.670 8.608 4.801 1.00 86.75 91 SER A CA 1
ATOM 694 C C . SER A 1 91 ? 1.194 9.625 3.796 1.00 86.75 91 SER A C 1
ATOM 696 O O . SER A 1 91 ? 2.240 9.417 3.183 1.00 86.75 91 SER A O 1
ATOM 698 N N . GLY A 1 92 ? 0.495 10.751 3.650 1.00 84.44 92 GLY A N 1
ATOM 699 C CA . GLY A 1 92 ? 1.002 11.880 2.866 1.00 84.44 92 GLY A CA 1
ATOM 700 C C . GLY A 1 92 ? 1.085 11.635 1.358 1.00 84.44 92 GLY A C 1
ATOM 701 O O . GLY A 1 92 ? 1.808 12.357 0.682 1.00 84.44 92 GLY A O 1
ATOM 702 N N . MET A 1 93 ? 0.334 10.664 0.820 1.00 84.12 93 MET A N 1
ATOM 703 C CA . MET A 1 93 ? 0.274 10.361 -0.624 1.00 84.12 93 MET A CA 1
ATOM 704 C C . MET A 1 93 ? -0.225 11.533 -1.487 1.00 84.12 93 MET A C 1
ATOM 706 O O . MET A 1 93 ? -0.116 11.499 -2.706 1.00 84.12 93 MET A O 1
ATOM 710 N N . ASN A 1 94 ? -0.789 12.567 -0.866 1.00 83.00 94 ASN A N 1
ATOM 711 C CA . ASN A 1 94 ? -1.195 13.809 -1.516 1.00 83.00 94 ASN A CA 1
ATOM 712 C C . ASN A 1 94 ? -0.036 14.801 -1.731 1.00 83.00 94 ASN A C 1
ATOM 714 O O . ASN A 1 94 ? -0.269 15.881 -2.269 1.00 83.00 94 ASN A O 1
ATOM 718 N N . LYS A 1 95 ? 1.179 14.487 -1.267 1.00 85.81 95 LYS A N 1
ATOM 719 C CA . LYS A 1 95 ? 2.370 15.333 -1.410 1.00 85.81 95 LYS A CA 1
ATOM 720 C C . LYS A 1 95 ? 3.228 14.822 -2.563 1.00 85.81 95 LYS A C 1
ATOM 722 O O . LYS A 1 95 ? 3.454 13.624 -2.676 1.00 85.81 95 LYS A O 1
ATOM 727 N N . GLU A 1 96 ? 3.781 15.732 -3.362 1.00 81.38 96 GLU A N 1
ATOM 728 C CA . GLU A 1 96 ? 4.721 15.382 -4.443 1.00 81.38 96 GLU A CA 1
ATOM 729 C C . GLU A 1 96 ? 5.984 14.679 -3.917 1.00 81.38 96 GLU A C 1
ATOM 731 O O . GLU A 1 96 ? 6.595 13.878 -4.615 1.00 81.38 96 GLU A O 1
ATOM 736 N N . THR A 1 97 ? 6.342 14.938 -2.658 1.00 81.69 97 THR A N 1
ATOM 737 C CA . THR A 1 97 ? 7.486 14.343 -1.955 1.00 81.69 97 THR A CA 1
ATOM 738 C C . THR A 1 97 ? 7.115 13.113 -1.120 1.00 81.69 97 THR A C 1
ATOM 740 O O . THR A 1 97 ? 7.854 12.743 -0.204 1.00 81.69 97 THR A O 1
ATOM 743 N N . ALA A 1 98 ? 5.955 12.495 -1.376 1.00 84.06 98 ALA A N 1
ATOM 744 C CA . ALA A 1 98 ? 5.547 11.289 -0.667 1.00 84.06 98 ALA A CA 1
ATOM 745 C C . ALA A 1 98 ? 6.578 10.170 -0.849 1.00 84.06 98 ALA A C 1
ATOM 747 O O . ALA A 1 98 ? 7.086 9.923 -1.943 1.00 84.06 98 ALA A O 1
ATOM 748 N N . ASP A 1 99 ? 6.871 9.477 0.246 1.00 85.62 99 ASP A N 1
ATOM 749 C CA . ASP A 1 99 ? 7.817 8.374 0.235 1.00 85.62 99 ASP A CA 1
ATOM 750 C C . ASP A 1 99 ? 7.163 7.121 -0.355 1.00 85.62 99 ASP A C 1
ATOM 752 O O . ASP A 1 99 ? 6.358 6.450 0.295 1.00 85.62 99 ASP A O 1
ATOM 756 N N . CYS A 1 100 ? 7.498 6.831 -1.609 1.00 87.25 100 CYS A N 1
ATOM 757 C CA . CYS A 1 100 ? 6.993 5.674 -2.341 1.00 87.25 100 CYS A CA 1
ATOM 758 C C . CYS A 1 100 ? 7.830 4.406 -2.120 1.00 87.25 100 CYS A C 1
ATOM 760 O O . CYS A 1 100 ? 7.444 3.342 -2.610 1.00 87.25 100 CYS A O 1
ATOM 762 N N . GLU A 1 101 ? 8.949 4.475 -1.392 1.00 90.25 101 GLU A N 1
ATOM 763 C CA . GLU A 1 101 ? 9.824 3.322 -1.163 1.00 90.25 101 GLU A CA 1
ATOM 764 C C . GLU A 1 101 ? 9.076 2.123 -0.545 1.00 90.25 101 GLU A C 1
ATOM 766 O O . GLU A 1 101 ? 9.211 1.010 -1.070 1.00 90.25 101 GLU A O 1
ATOM 771 N N . PRO A 1 102 ? 8.220 2.293 0.491 1.00 93.25 102 PRO A N 1
ATOM 772 C CA . PRO A 1 102 ? 7.479 1.174 1.067 1.00 93.25 102 PRO A CA 1
ATOM 773 C C . PRO A 1 102 ? 6.545 0.498 0.058 1.00 93.25 102 PRO A C 1
ATOM 775 O O . PRO A 1 102 ? 6.425 -0.727 0.066 1.00 93.25 102 PRO A O 1
ATOM 778 N N . LEU A 1 103 ? 5.926 1.275 -0.838 1.00 93.12 103 LEU A N 1
ATOM 779 C CA . LEU A 1 103 ? 5.023 0.762 -1.869 1.00 93.12 103 LEU A CA 1
ATOM 780 C C . LEU A 1 103 ? 5.771 -0.021 -2.940 1.00 93.12 103 LEU A C 1
ATOM 782 O O . LEU A 1 103 ? 5.346 -1.119 -3.296 1.00 93.12 103 LEU A O 1
ATOM 786 N N . ILE A 1 104 ? 6.897 0.509 -3.421 1.00 92.81 104 ILE A N 1
ATOM 787 C CA . ILE A 1 104 ? 7.735 -0.171 -4.416 1.00 92.81 104 ILE A CA 1
ATOM 788 C C . ILE A 1 104 ? 8.253 -1.493 -3.843 1.00 92.81 104 ILE A C 1
ATOM 790 O O . ILE A 1 104 ? 8.185 -2.527 -4.512 1.00 92.81 104 ILE A O 1
ATOM 794 N N . ARG A 1 105 ? 8.718 -1.490 -2.588 1.00 94.31 105 ARG A N 1
ATOM 795 C CA . ARG A 1 105 ? 9.206 -2.700 -1.919 1.00 94.31 105 ARG A CA 1
ATOM 796 C C . ARG A 1 105 ? 8.092 -3.723 -1.693 1.00 94.31 105 ARG A C 1
ATOM 798 O O . ARG A 1 105 ? 8.283 -4.884 -2.034 1.00 94.31 105 ARG A O 1
ATOM 805 N N . CYS A 1 106 ? 6.935 -3.304 -1.177 1.00 95.25 106 CYS A N 1
ATOM 806 C CA . CYS A 1 106 ? 5.775 -4.182 -0.988 1.00 95.25 106 CYS A CA 1
ATOM 807 C C . CYS A 1 106 ? 5.316 -4.793 -2.323 1.00 95.25 106 CYS A C 1
ATOM 809 O O . CYS A 1 106 ? 5.156 -6.005 -2.422 1.00 95.25 106 CYS A O 1
ATOM 811 N N . THR A 1 107 ? 5.225 -3.981 -3.381 1.00 94.19 107 THR A N 1
ATOM 812 C CA . THR A 1 107 ? 4.869 -4.444 -4.733 1.00 94.19 107 THR A CA 1
ATOM 813 C C . THR A 1 107 ? 5.873 -5.463 -5.262 1.00 94.19 107 THR A C 1
ATOM 815 O O . THR A 1 107 ? 5.476 -6.497 -5.784 1.00 94.19 107 THR A O 1
ATOM 818 N N . THR A 1 108 ? 7.172 -5.199 -5.100 1.00 94.75 108 THR A N 1
ATOM 819 C CA . THR A 1 108 ? 8.226 -6.128 -5.531 1.00 94.75 108 THR A CA 1
ATOM 820 C C . THR A 1 108 ? 8.110 -7.453 -4.778 1.00 94.75 108 THR A C 1
ATOM 822 O O . THR A 1 108 ? 8.095 -8.507 -5.400 1.00 94.75 108 THR A O 1
ATOM 825 N N . ASN A 1 109 ? 7.940 -7.415 -3.456 1.00 94.62 109 ASN A N 1
ATOM 826 C CA . ASN A 1 109 ? 7.831 -8.618 -2.626 1.00 94.62 109 ASN A CA 1
ATOM 827 C C . ASN A 1 109 ? 6.543 -9.420 -2.872 1.00 94.62 109 ASN A C 1
ATOM 829 O O . ASN A 1 109 ? 6.519 -10.621 -2.621 1.00 94.62 109 ASN A O 1
ATOM 833 N N . ALA A 1 110 ? 5.477 -8.771 -3.344 1.00 95.38 110 ALA A N 1
ATOM 834 C CA . ALA A 1 110 ? 4.213 -9.430 -3.652 1.00 95.38 110 ALA A CA 1
ATOM 835 C C . ALA A 1 110 ? 4.279 -10.295 -4.925 1.00 95.38 110 ALA A C 1
ATOM 837 O O . ALA A 1 110 ? 3.434 -11.173 -5.106 1.00 95.38 110 ALA A O 1
ATOM 838 N N . LEU A 1 111 ? 5.260 -10.061 -5.803 1.00 94.38 111 LEU A N 1
ATOM 839 C CA . LEU A 1 111 ? 5.462 -10.841 -7.024 1.00 94.38 111 LEU A CA 1
ATOM 840 C C . LEU A 1 111 ? 6.113 -12.189 -6.699 1.00 94.38 111 LEU A C 1
ATOM 842 O O . LEU A 1 111 ? 7.158 -12.231 -6.054 1.00 94.38 111 LEU A O 1
ATOM 846 N N . ASP A 1 112 ? 5.530 -13.279 -7.196 1.00 89.06 112 ASP A N 1
ATOM 847 C CA . ASP A 1 112 ? 6.027 -14.641 -6.951 1.00 89.06 112 ASP A CA 1
ATOM 848 C C . ASP A 1 112 ? 7.241 -15.021 -7.821 1.00 89.06 112 ASP A C 1
ATOM 850 O O . ASP A 1 112 ? 8.039 -15.877 -7.440 1.00 89.06 112 ASP A O 1
ATOM 854 N N . GLU A 1 113 ? 7.414 -14.371 -8.976 1.00 92.19 113 GLU A N 1
ATOM 855 C CA . GLU A 1 113 ? 8.497 -14.663 -9.921 1.00 92.19 113 GLU A CA 1
ATOM 856 C C . GLU A 1 113 ? 9.677 -13.700 -9.760 1.00 92.19 113 GLU A C 1
ATOM 858 O O . GLU A 1 113 ? 9.538 -12.477 -9.873 1.00 92.19 113 GLU A O 1
ATOM 863 N N . VAL A 1 114 ? 10.876 -14.257 -9.574 1.00 90.44 114 VAL A N 1
ATOM 864 C CA . VAL A 1 114 ? 12.121 -13.492 -9.397 1.00 90.44 114 VAL A CA 1
ATOM 865 C C . VAL A 1 114 ? 12.433 -12.637 -10.628 1.00 90.44 114 VAL A C 1
ATOM 867 O O . VAL A 1 114 ? 12.992 -11.547 -10.514 1.00 90.44 114 VAL A O 1
ATOM 870 N N . GLU A 1 115 ? 12.070 -13.099 -11.818 1.00 91.00 115 GLU A N 1
ATOM 871 C CA . GLU A 1 115 ? 12.224 -12.378 -13.079 1.00 91.00 115 GLU A CA 1
ATOM 872 C C . GLU A 1 115 ? 11.370 -11.104 -13.097 1.00 91.00 115 GLU A C 1
ATOM 874 O O . GLU A 1 115 ? 11.860 -10.045 -13.497 1.00 91.00 115 GLU A O 1
ATOM 879 N N . LEU A 1 116 ? 10.133 -11.171 -12.591 1.00 91.88 116 LEU A N 1
ATOM 880 C CA . LEU A 1 116 ? 9.257 -10.006 -12.456 1.00 91.88 116 LEU A CA 1
ATOM 881 C C . LEU A 1 116 ? 9.765 -9.047 -11.374 1.00 91.88 116 LEU A C 1
ATOM 883 O O . LEU A 1 116 ? 9.768 -7.834 -11.583 1.00 91.88 116 LEU A O 1
ATOM 887 N N . GLN A 1 117 ? 10.277 -9.569 -10.257 1.00 91.31 117 GLN A N 1
ATOM 888 C CA . GLN A 1 117 ? 10.929 -8.746 -9.232 1.00 91.31 117 GLN A CA 1
ATOM 889 C C . GLN A 1 117 ? 12.133 -7.984 -9.807 1.00 91.31 117 GLN A C 1
ATOM 891 O O . GLN A 1 117 ? 12.256 -6.770 -9.633 1.00 91.31 117 GLN A O 1
ATOM 896 N N . LYS A 1 118 ? 13.002 -8.680 -10.555 1.00 87.62 118 LYS A N 1
ATOM 897 C CA . LYS A 1 118 ? 14.150 -8.078 -11.251 1.00 87.62 118 LYS A CA 1
ATOM 898 C C . LYS A 1 118 ? 13.709 -7.021 -12.254 1.00 87.62 118 LYS A C 1
ATOM 900 O O . LYS A 1 118 ? 14.352 -5.975 -12.334 1.00 87.62 118 LYS A O 1
ATOM 905 N N . LEU A 1 119 ? 12.624 -7.263 -12.991 1.00 91.94 119 LEU A N 1
ATOM 906 C CA . LEU A 1 119 ? 12.073 -6.291 -13.930 1.00 91.94 119 LEU A CA 1
ATOM 907 C C . LEU A 1 119 ? 11.687 -4.990 -13.212 1.00 91.94 119 LEU A C 1
ATOM 909 O O . LEU A 1 119 ? 12.130 -3.922 -13.635 1.00 91.94 119 LEU A O 1
ATOM 913 N N . VAL A 1 120 ? 10.957 -5.070 -12.093 1.00 90.44 120 VAL A N 1
ATOM 914 C CA . VAL A 1 120 ? 10.580 -3.889 -11.295 1.00 90.44 120 VAL A CA 1
ATOM 915 C C . VAL A 1 120 ? 11.815 -3.131 -10.811 1.00 90.44 120 VAL A C 1
ATOM 9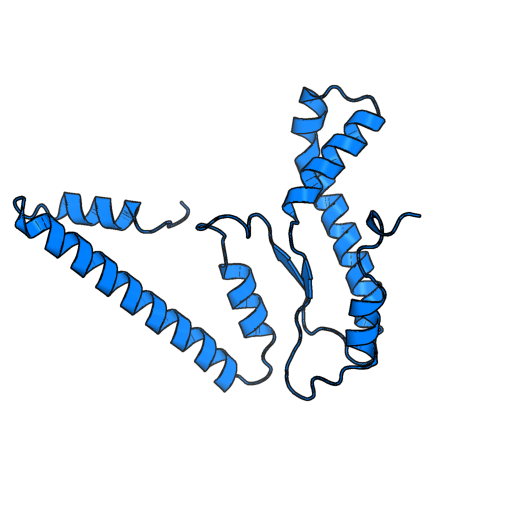17 O O . VAL A 1 120 ? 11.914 -1.924 -11.028 1.00 90.44 120 VAL A O 1
ATOM 920 N N . VAL A 1 121 ? 12.790 -3.828 -10.218 1.00 87.38 121 VAL A N 1
ATOM 921 C CA . VAL A 1 121 ? 14.032 -3.204 -9.728 1.00 87.38 121 VAL A CA 1
ATOM 922 C C . VAL A 1 121 ? 14.812 -2.545 -10.871 1.00 87.38 121 VAL A C 1
ATOM 924 O O . VAL A 1 121 ? 15.275 -1.412 -10.737 1.00 87.38 121 VAL A O 1
ATOM 927 N N . SER A 1 122 ? 14.911 -3.209 -12.025 1.00 85.12 122 SER A N 1
ATOM 928 C CA . SER A 1 122 ? 15.604 -2.665 -13.197 1.00 85.12 122 SER A CA 1
ATOM 929 C C . SER A 1 122 ? 14.930 -1.401 -13.741 1.00 85.12 122 SER A C 1
ATOM 931 O O . SER A 1 122 ? 15.621 -0.444 -14.092 1.00 85.12 122 SER A O 1
ATOM 933 N N . ALA A 1 123 ? 13.595 -1.341 -13.731 1.00 89.31 123 ALA A N 1
ATOM 934 C CA . ALA A 1 123 ? 12.849 -0.151 -14.126 1.00 89.31 123 ALA A CA 1
ATOM 935 C C . ALA A 1 123 ? 13.120 1.030 -13.176 1.00 89.31 123 ALA A C 1
ATOM 937 O O . ALA A 1 123 ? 13.315 2.154 -13.639 1.00 89.31 123 ALA A O 1
ATOM 938 N N . GLN A 1 124 ? 13.225 0.784 -11.862 1.00 85.62 124 GLN A N 1
ATOM 939 C CA . GLN A 1 124 ? 13.607 1.830 -10.903 1.00 85.62 124 GLN A CA 1
ATOM 940 C C . GLN A 1 124 ? 15.039 2.336 -11.130 1.00 85.62 124 GLN A C 1
ATOM 942 O O . GLN A 1 124 ? 15.283 3.540 -11.047 1.00 85.62 124 GLN A O 1
ATOM 947 N N . GLN A 1 125 ? 15.975 1.454 -11.496 1.00 81.00 125 GLN A N 1
ATOM 948 C CA . GLN A 1 125 ? 17.339 1.857 -11.854 1.00 81.00 125 GLN A CA 1
ATOM 949 C C . GLN A 1 125 ? 17.367 2.754 -13.103 1.00 81.00 125 GLN A C 1
ATOM 951 O O . GLN A 1 125 ? 18.097 3.746 -13.137 1.00 81.00 125 GLN A O 1
ATOM 956 N N . VAL A 1 126 ? 16.565 2.432 -14.125 1.00 81.06 126 VAL A N 1
ATOM 957 C CA . VAL A 1 126 ? 16.428 3.270 -15.328 1.00 81.06 126 VAL A CA 1
ATOM 958 C C . VAL A 1 126 ? 15.858 4.642 -14.969 1.00 81.06 126 VAL A C 1
ATOM 960 O O . VAL A 1 126 ? 16.414 5.654 -15.396 1.00 81.06 126 VAL A O 1
ATOM 963 N N . ASN A 1 127 ? 14.813 4.693 -14.138 1.00 84.44 127 ASN A N 1
ATOM 964 C CA . ASN A 1 127 ? 14.234 5.953 -13.662 1.00 84.44 127 ASN A CA 1
ATOM 965 C C . ASN A 1 127 ? 15.267 6.811 -12.919 1.00 84.44 127 ASN A C 1
ATOM 967 O O . ASN A 1 127 ? 15.347 8.016 -13.148 1.00 84.44 127 ASN A O 1
ATOM 971 N N . PHE A 1 128 ? 16.102 6.199 -12.075 1.00 80.62 128 PHE A N 1
ATOM 972 C CA . PHE A 1 128 ? 17.170 6.903 -11.366 1.00 80.62 128 PHE A CA 1
ATOM 973 C C . PHE A 1 128 ? 18.217 7.490 -12.322 1.00 80.62 128 PHE A C 1
ATOM 975 O O . PHE A 1 128 ? 18.579 8.662 -12.204 1.00 80.62 128 PHE A O 1
ATOM 982 N N . ASN A 1 129 ? 18.656 6.710 -13.313 1.00 76.56 129 ASN A N 1
ATOM 983 C CA . ASN A 1 129 ? 19.608 7.182 -14.319 1.00 76.56 129 ASN A CA 1
ATOM 984 C C . ASN A 1 129 ? 19.038 8.361 -15.128 1.00 76.56 129 ASN A C 1
ATOM 986 O O . ASN A 1 129 ? 19.730 9.360 -15.323 1.00 76.56 129 ASN A O 1
ATOM 990 N N . LEU A 1 130 ? 17.769 8.276 -15.546 1.00 79.69 130 LEU A N 1
ATOM 991 C CA . LEU A 1 130 ? 17.076 9.362 -16.246 1.00 79.69 130 LEU A CA 1
ATOM 992 C C . LEU A 1 130 ? 16.932 10.611 -15.370 1.00 79.69 130 LEU A C 1
ATOM 994 O O . LEU A 1 130 ? 17.137 11.721 -15.857 1.00 79.69 130 LEU A O 1
ATOM 998 N N . ASN A 1 131 ? 16.633 10.449 -14.079 1.00 78.50 131 ASN A N 1
ATOM 999 C CA . ASN A 1 131 ? 16.556 11.567 -13.139 1.00 78.50 131 ASN A CA 1
ATOM 1000 C C . ASN A 1 131 ? 17.900 12.294 -13.012 1.00 78.50 131 ASN A C 1
ATOM 1002 O O . ASN A 1 131 ? 17.932 13.523 -13.080 1.00 78.50 131 ASN A O 1
ATOM 1006 N N . ILE A 1 132 ? 19.011 11.557 -12.895 1.00 79.88 132 ILE A N 1
ATOM 1007 C CA . ILE A 1 132 ? 20.359 12.148 -12.887 1.00 79.88 132 ILE A CA 1
ATOM 1008 C C . ILE A 1 132 ? 20.623 12.893 -14.196 1.00 79.88 132 ILE A C 1
ATOM 1010 O O . ILE A 1 132 ? 21.074 14.038 -14.177 1.00 79.88 132 ILE A O 1
ATOM 1014 N N . GLU A 1 133 ? 20.338 12.262 -15.335 1.00 81.38 133 GLU A N 1
ATOM 1015 C CA . GLU A 1 133 ? 20.558 12.869 -16.645 1.00 81.38 133 GLU A CA 1
ATOM 1016 C C . GLU A 1 133 ? 19.779 14.183 -16.796 1.00 81.38 133 GLU A C 1
ATOM 1018 O O . GLU A 1 133 ? 20.336 15.197 -17.225 1.00 81.38 133 GLU A O 1
ATOM 1023 N N . MET A 1 134 ? 18.505 14.189 -16.402 1.00 76.69 134 MET A N 1
ATOM 1024 C CA . MET A 1 134 ? 17.645 15.369 -16.446 1.00 76.69 134 MET A CA 1
ATOM 1025 C C . MET A 1 134 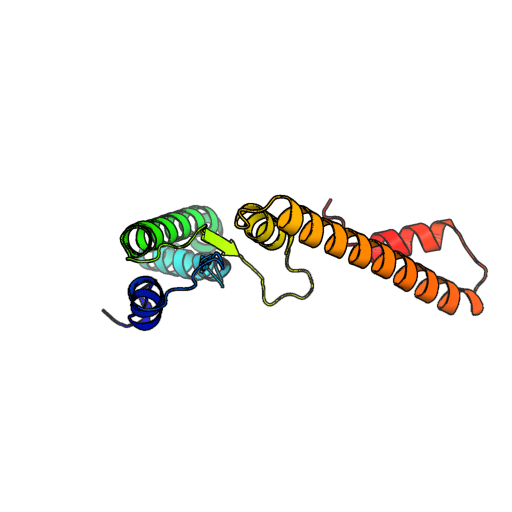? 18.139 16.477 -15.513 1.00 76.69 134 MET A C 1
ATOM 1027 O O . MET A 1 134 ? 18.207 17.632 -15.941 1.00 76.69 134 MET A O 1
ATOM 1031 N N . ALA A 1 135 ? 18.549 16.138 -14.287 1.00 80.00 135 ALA A N 1
ATOM 1032 C CA . ALA A 1 135 ? 19.118 17.095 -13.340 1.00 80.00 135 ALA A CA 1
ATOM 1033 C C . ALA A 1 135 ? 20.401 17.741 -13.891 1.00 80.00 135 ALA A C 1
ATOM 1035 O O . ALA A 1 135 ? 20.529 18.967 -13.913 1.00 80.00 135 ALA A O 1
ATOM 1036 N N . VAL A 1 136 ? 21.324 16.939 -14.433 1.00 78.50 136 VAL A N 1
ATOM 1037 C CA . VAL A 1 136 ? 22.570 17.440 -15.038 1.00 78.50 136 VAL A CA 1
ATOM 1038 C C . VAL A 1 136 ? 22.279 18.334 -16.244 1.00 78.50 136 VAL A C 1
ATOM 1040 O O . VAL A 1 136 ? 22.840 19.427 -16.347 1.00 78.50 136 VAL A O 1
ATOM 1043 N N . ARG A 1 137 ? 21.378 17.918 -17.146 1.00 77.62 137 ARG A N 1
ATOM 1044 C CA . ARG A 1 137 ? 20.966 18.729 -18.306 1.00 77.62 137 ARG A CA 1
ATOM 1045 C C . ARG A 1 137 ? 20.364 20.067 -17.877 1.00 77.62 137 ARG A C 1
ATOM 1047 O O . ARG A 1 137 ? 20.673 21.091 -18.488 1.00 77.62 137 ARG A O 1
ATOM 1054 N N . TYR A 1 138 ? 19.527 20.070 -16.840 1.00 78.94 138 TYR A N 1
ATOM 1055 C CA . TYR A 1 138 ? 18.925 21.281 -16.283 1.00 78.94 138 TYR A CA 1
ATOM 1056 C C . TYR A 1 138 ? 19.991 22.252 -15.754 1.00 78.94 138 TYR A C 1
ATOM 1058 O O . TYR A 1 138 ? 20.002 23.421 -16.148 1.00 78.94 138 TYR A O 1
ATOM 1066 N N . ILE A 1 139 ? 20.942 21.759 -14.958 1.00 77.19 139 ILE A N 1
ATOM 1067 C CA . ILE A 1 139 ? 22.033 22.572 -14.402 1.00 77.19 139 ILE A CA 1
ATOM 1068 C C . ILE A 1 139 ? 22.945 23.111 -15.507 1.00 77.19 139 ILE A C 1
ATOM 1070 O O . ILE A 1 139 ? 23.241 24.303 -15.537 1.00 77.19 139 ILE A O 1
ATOM 1074 N N . MET A 1 140 ? 23.352 22.274 -16.468 1.00 73.50 140 MET A N 1
ATOM 1075 C CA . MET A 1 140 ? 24.175 22.714 -17.603 1.00 73.50 140 MET A CA 1
ATOM 1076 C C . MET A 1 140 ? 23.486 23.795 -18.441 1.00 73.50 140 MET A C 1
ATOM 1078 O O . MET A 1 140 ? 24.155 24.680 -18.974 1.00 73.50 140 MET A O 1
ATOM 1082 N N . ARG A 1 141 ? 22.153 23.743 -18.565 1.00 76.31 141 ARG A N 1
ATOM 1083 C CA . ARG A 1 141 ? 21.378 24.778 -19.257 1.00 76.31 141 ARG A CA 1
ATOM 1084 C C . ARG A 1 141 ? 21.432 26.111 -18.515 1.00 76.31 141 ARG A C 1
ATOM 1086 O O . ARG A 1 141 ? 21.623 27.129 -19.168 1.00 76.31 141 ARG A O 1
ATOM 1093 N N . ARG A 1 142 ? 21.318 26.098 -17.183 1.00 67.12 142 ARG A N 1
ATOM 1094 C CA . ARG A 1 142 ? 21.430 27.302 -16.338 1.00 67.12 142 ARG A CA 1
ATOM 1095 C C . ARG A 1 142 ? 22.859 27.852 -16.297 1.00 67.12 142 ARG A C 1
ATOM 1097 O O . ARG A 1 142 ? 23.060 29.054 -16.397 1.00 67.12 142 ARG A O 1
ATOM 1104 N N . ALA A 1 143 ? 23.863 26.979 -16.259 1.00 66.94 143 ALA A N 1
ATOM 1105 C CA . ALA A 1 143 ? 25.278 27.357 -16.260 1.00 66.94 143 ALA A CA 1
ATOM 1106 C C . ALA A 1 143 ? 25.779 27.932 -17.603 1.00 66.94 143 ALA A C 1
ATOM 1108 O O . ALA A 1 143 ? 26.900 28.423 -17.679 1.00 66.94 143 ALA A O 1
ATOM 1109 N N . LYS A 1 144 ? 24.982 27.908 -18.682 1.00 59.41 144 LYS A N 1
ATOM 1110 C CA . LYS A 1 144 ? 25.297 28.697 -19.888 1.00 59.41 144 LYS A CA 1
ATOM 1111 C C . LYS A 1 144 ? 25.115 30.210 -19.677 1.00 59.41 144 LYS A C 1
ATOM 1113 O O . LYS A 1 144 ? 25.562 30.967 -20.534 1.00 59.41 144 LYS A O 1
ATOM 1118 N N . GLU A 1 145 ? 24.529 30.643 -18.556 1.00 54.66 145 GLU A N 1
ATOM 1119 C CA . GLU A 1 145 ? 24.347 32.058 -18.191 1.00 54.66 145 GLU A CA 1
ATOM 1120 C C . GLU A 1 145 ? 25.266 32.535 -17.039 1.00 54.66 145 GLU A C 1
ATOM 1122 O O . GLU A 1 145 ? 25.478 33.736 -16.904 1.00 54.66 145 GLU A O 1
ATOM 1127 N N . GLU A 1 146 ? 25.919 31.643 -16.278 1.00 55.22 146 GLU A N 1
ATOM 1128 C CA . GLU A 1 146 ? 26.932 31.998 -15.263 1.00 55.22 146 GLU A CA 1
ATOM 1129 C C . GLU A 1 146 ? 28.096 30.993 -15.220 1.00 55.22 146 GLU A C 1
ATOM 1131 O O . GLU A 1 146 ? 27.917 29.798 -15.440 1.00 55.22 146 GLU A O 1
ATOM 1136 N N . SER A 1 147 ? 29.310 31.461 -14.903 1.00 57.94 147 SER A N 1
ATOM 1137 C CA . SER A 1 147 ? 30.523 30.631 -14.860 1.00 57.94 147 SER A CA 1
ATOM 1138 C C . SER A 1 147 ? 30.354 29.365 -14.001 1.00 57.94 147 SER A C 1
ATOM 1140 O O . SER A 1 147 ? 29.954 29.418 -12.836 1.00 57.94 147 SER A O 1
ATOM 1142 N N . PHE A 1 148 ? 30.679 28.203 -14.582 1.00 58.50 148 PHE A N 1
ATOM 1143 C CA . PHE A 1 148 ? 30.492 26.889 -13.960 1.00 58.50 148 PHE A CA 1
ATOM 1144 C C . PHE A 1 148 ? 31.250 26.773 -12.627 1.00 58.50 148 PHE A C 1
ATOM 1146 O O . PHE A 1 148 ? 32.476 26.637 -12.590 1.00 58.50 148 PHE A O 1
ATOM 1153 N N . ARG A 1 149 ? 30.511 26.786 -11.513 1.00 64.69 149 ARG A N 1
ATOM 1154 C CA . ARG A 1 149 ? 31.035 26.560 -10.160 1.00 64.69 149 ARG A CA 1
ATOM 1155 C C . ARG A 1 149 ? 30.635 25.167 -9.679 1.00 64.69 149 ARG A C 1
ATOM 1157 O O . ARG A 1 149 ? 29.545 24.985 -9.154 1.00 64.69 149 ARG A O 1
ATOM 1164 N N . LYS A 1 150 ? 31.546 24.192 -9.794 1.00 56.94 150 LYS A N 1
ATOM 1165 C CA . LYS A 1 150 ? 31.346 22.783 -9.382 1.00 56.94 150 LYS A CA 1
ATOM 1166 C C . LYS A 1 150 ? 30.684 22.626 -8.000 1.00 56.94 150 LYS A C 1
ATOM 1168 O O . LYS A 1 150 ? 29.757 21.844 -7.858 1.00 56.94 150 LYS A O 1
ATOM 1173 N N . ARG A 1 151 ? 31.119 23.414 -7.008 1.00 64.88 151 ARG A N 1
ATOM 1174 C CA . ARG A 1 151 ? 30.584 23.373 -5.635 1.00 64.88 151 ARG A CA 1
ATOM 1175 C C . ARG A 1 151 ? 29.127 23.866 -5.544 1.00 64.88 151 ARG A C 1
ATOM 1177 O O . ARG A 1 151 ? 28.389 23.402 -4.689 1.00 64.88 151 ARG A O 1
ATOM 1184 N N . LEU A 1 152 ? 28.719 24.783 -6.426 1.00 65.25 152 LEU A N 1
ATOM 1185 C CA . LEU A 1 152 ? 27.333 25.253 -6.539 1.00 65.25 152 LEU A CA 1
ATOM 1186 C C . LEU A 1 152 ? 26.447 24.156 -7.144 1.00 65.25 152 LEU A C 1
ATOM 1188 O O . LEU A 1 152 ? 25.384 23.872 -6.619 1.00 65.25 152 LEU A O 1
ATOM 1192 N N . VAL A 1 153 ? 26.940 23.486 -8.189 1.00 66.69 153 VAL A N 1
ATOM 1193 C CA . VAL A 1 153 ? 26.255 22.365 -8.850 1.00 66.69 153 VAL A CA 1
ATOM 1194 C C . VAL A 1 153 ? 26.052 21.187 -7.902 1.00 66.69 153 VAL A C 1
ATOM 1196 O O . VAL A 1 153 ? 24.977 20.606 -7.873 1.00 66.69 153 VAL A O 1
ATOM 1199 N N . GLU A 1 154 ? 27.061 20.844 -7.102 1.00 62.72 154 GLU A N 1
ATOM 1200 C CA . GLU A 1 154 ? 26.932 19.803 -6.077 1.00 62.72 154 GLU A CA 1
ATOM 1201 C C . GLU A 1 154 ? 25.849 20.172 -5.049 1.00 62.72 154 GLU A C 1
ATOM 1203 O O . GLU A 1 154 ? 24.999 19.338 -4.753 1.00 62.72 154 GLU A O 1
ATOM 1208 N N . LEU A 1 155 ? 25.814 21.423 -4.569 1.00 66.38 155 LEU A N 1
ATOM 1209 C CA . LEU A 1 155 ? 24.775 21.904 -3.648 1.00 66.38 155 LEU A CA 1
ATOM 1210 C C . LEU A 1 155 ? 23.375 21.906 -4.280 1.00 66.38 155 LEU A C 1
ATOM 1212 O O . LEU A 1 155 ? 22.436 21.457 -3.634 1.00 66.38 155 LEU A O 1
ATOM 1216 N N . GLU A 1 156 ? 23.236 22.337 -5.536 1.00 66.62 156 GLU A N 1
ATOM 1217 C CA . GLU A 1 156 ? 21.960 22.308 -6.266 1.00 66.62 156 GLU A CA 1
ATOM 1218 C C . GLU A 1 156 ? 21.470 20.873 -6.504 1.00 66.62 156 GLU A C 1
ATOM 1220 O O . GLU A 1 156 ? 20.279 20.605 -6.385 1.00 66.62 156 GLU A O 1
ATOM 1225 N N . ILE A 1 157 ? 22.370 19.925 -6.796 1.00 64.81 157 ILE A N 1
ATOM 1226 C CA . ILE A 1 157 ? 22.024 18.499 -6.915 1.00 64.81 157 ILE A CA 1
ATOM 1227 C C . ILE A 1 157 ? 21.543 17.953 -5.566 1.00 64.81 157 ILE A C 1
ATOM 1229 O O . ILE A 1 157 ? 20.551 17.229 -5.531 1.00 64.81 157 ILE A O 1
ATOM 1233 N N . PHE A 1 158 ? 22.211 18.306 -4.465 1.00 59.84 158 PHE A N 1
ATOM 1234 C CA . PHE A 1 158 ? 21.803 17.883 -3.124 1.00 59.84 158 PHE A CA 1
ATOM 1235 C C . PHE A 1 158 ? 20.515 18.563 -2.633 1.00 59.84 158 PHE A C 1
ATOM 1237 O O . PHE A 1 158 ? 19.784 17.941 -1.874 1.00 59.84 158 PHE A O 1
ATOM 1244 N N . GLU A 1 159 ? 20.195 19.786 -3.071 1.00 61.03 159 GLU A N 1
ATOM 1245 C CA . GLU A 1 159 ? 18.875 20.402 -2.842 1.00 61.03 159 GLU A CA 1
ATOM 1246 C C . GLU A 1 159 ? 17.775 19.748 -3.688 1.00 61.03 159 GLU A C 1
ATOM 1248 O O . GLU A 1 159 ? 16.646 19.586 -3.226 1.00 61.03 159 GLU A O 1
ATOM 1253 N N . TRP A 1 160 ? 18.085 19.376 -4.933 1.00 54.84 160 TRP A N 1
ATOM 1254 C CA . TRP A 1 160 ? 17.118 18.776 -5.855 1.00 54.84 160 TRP A CA 1
ATOM 1255 C C . TRP A 1 160 ? 16.826 17.304 -5.535 1.00 54.84 160 TRP A C 1
ATOM 1257 O O . TRP A 1 160 ? 15.751 16.799 -5.853 1.00 54.84 160 TRP A O 1
ATOM 1267 N N . MET A 1 161 ? 17.768 16.608 -4.895 1.00 56.75 161 MET A N 1
ATOM 1268 C CA . MET A 1 161 ? 17.575 15.251 -4.395 1.00 56.75 161 MET A CA 1
ATOM 1269 C C . MET A 1 161 ? 17.045 15.296 -2.957 1.00 56.75 161 MET A C 1
ATOM 1271 O O . MET A 1 161 ? 17.804 15.637 -2.052 1.00 56.75 161 MET A O 1
ATOM 1275 N N . PRO A 1 162 ? 15.794 14.876 -2.687 1.00 48.94 162 PRO A N 1
ATOM 1276 C CA . PRO A 1 162 ? 15.306 14.702 -1.326 1.00 48.94 162 PRO A CA 1
ATOM 1277 C C . PRO A 1 162 ? 15.910 13.420 -0.739 1.00 48.94 162 PRO A C 1
ATOM 1279 O O . PRO A 1 162 ? 15.219 12.435 -0.487 1.00 48.94 162 PRO A O 1
ATOM 1282 N N . LEU A 1 163 ? 17.227 13.401 -0.545 1.00 44.53 163 LEU A N 1
ATOM 1283 C CA . LEU A 1 163 ? 17.848 12.452 0.362 1.00 44.53 163 LEU A CA 1
ATOM 1284 C C . LEU A 1 163 ? 17.411 12.889 1.757 1.00 44.53 163 LEU A C 1
ATOM 1286 O O . LEU A 1 163 ? 17.902 13.888 2.282 1.00 44.53 163 LEU A O 1
ATOM 1290 N N . LYS A 1 164 ? 16.428 12.179 2.320 1.00 43.19 164 LYS A N 1
ATOM 1291 C CA . LYS A 1 164 ? 16.100 12.285 3.742 1.00 43.19 164 LYS A CA 1
ATOM 1292 C C . LYS A 1 164 ? 17.406 12.086 4.521 1.00 43.19 164 LYS A C 1
ATOM 1294 O O . LYS A 1 164 ? 17.969 10.992 4.483 1.00 43.19 164 LYS A O 1
ATOM 1299 N N . GLN A 1 165 ? 17.905 13.162 5.130 1.00 35.50 165 GLN A N 1
ATOM 1300 C CA . GLN A 1 165 ? 18.892 13.088 6.207 1.00 35.50 165 GLN A CA 1
ATOM 1301 C C . GLN A 1 165 ? 18.260 12.435 7.432 1.00 35.50 165 GLN A C 1
ATOM 1303 O O . GLN A 1 165 ? 17.050 12.675 7.661 1.00 35.50 165 GLN A O 1
#

Secondary structure (DSSP, 8-state):
--GGG-SS-HHHHHHHHH---TT---EEEE--TTHHHHHHHHHHHHTT--HHHHHHHHHHHHHHHHHHHHHHHHHHHTTSSS--SEEEE---TTSTT---HHHHHHHHHH-S-HHHHHHHHHHHHHHHHHHHHHHHHHHHHHTTSS---HHHHHHHHHHHS----

Foldseek 3Di:
DDPVPDLDDPVVLCCLAPPDPPQDAAEAEAPALVCLLVVQLVVVVVVVDDSVVSNVPSVVSSVVVSVVSVVVVCVRQVPHPRHHQYYDYFHPPVDPPGDCPVVLVVNLVSHPDVVVSVVSVVVVVVVVVVVVVVLVVVVVVVCVVPPDDPVVSVVSVVVVDPPPD

Radius of gyration: 22.05 Å; chains: 1; bounding box: 54×49×48 Å

Sequence (165 aa):
MSESERPIVAAEERFFNECNTAHVPVIVLLTKADAMEGKAIGQLRDEGMQMKEAMLGAGSLAIQILSEVIMKIRNQLDGCKYPPKDYLSMSGMNKETADCEPLIRCTTNALDEVELQKLVVSAQQVNFNLNIEMAVRYIMRRAKEESFRKRLVELEIFEWMPLKQ